Protein AF-A0A965HN82-F1 (afdb_monomer_lite)

Structure (mmCIF, N/CA/C/O backbone):
data_AF-A0A965HN82-F1
#
_entry.id   AF-A0A965HN82-F1
#
loop_
_atom_site.group_PDB
_atom_site.id
_atom_site.type_symbol
_atom_site.label_atom_id
_atom_site.label_alt_id
_atom_site.label_comp_id
_atom_site.label_asym_id
_atom_site.label_entity_id
_atom_site.label_seq_id
_atom_site.pdbx_PDB_ins_code
_atom_site.Cartn_x
_atom_site.Cartn_y
_atom_site.Cartn_z
_atom_site.occupancy
_atom_site.B_iso_or_equiv
_atom_site.auth_seq_id
_atom_site.auth_com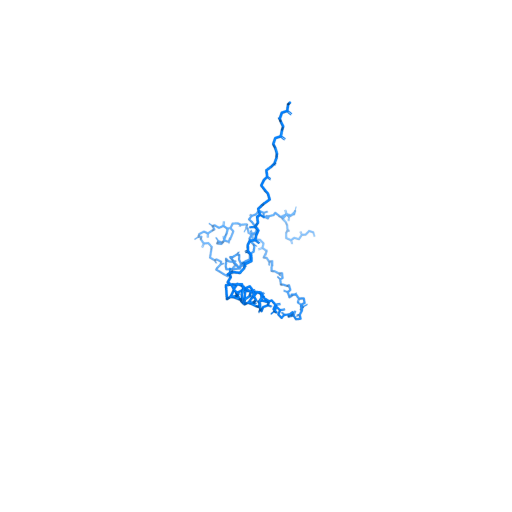p_id
_atom_site.auth_asym_id
_atom_site.auth_atom_id
_atom_site.pdbx_PDB_model_num
ATOM 1 N N . MET A 1 1 ? -85.831 6.373 -7.549 1.00 39.84 1 MET 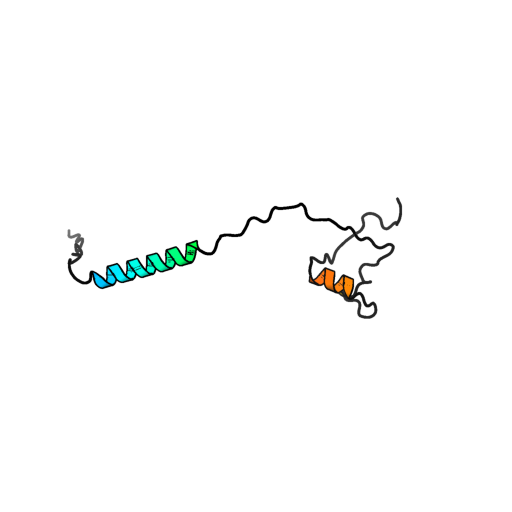A N 1
ATOM 2 C CA . MET A 1 1 ? -84.394 6.182 -7.840 1.00 39.84 1 MET A CA 1
ATOM 3 C C . MET A 1 1 ? -83.738 5.633 -6.589 1.00 39.84 1 MET A C 1
ATOM 5 O O . MET A 1 1 ? -83.849 6.242 -5.536 1.00 39.84 1 MET A O 1
ATOM 9 N N . SER A 1 2 ? -83.193 4.427 -6.704 1.00 45.97 2 SER A N 1
ATOM 10 C CA . SER A 1 2 ? -82.576 3.640 -5.638 1.00 45.97 2 SER A CA 1
ATOM 11 C C . SER A 1 2 ? -81.085 3.949 -5.582 1.00 45.97 2 SER A C 1
ATOM 13 O O . SER A 1 2 ? -80.421 3.815 -6.605 1.00 45.97 2 SER A O 1
ATOM 15 N N . VAL A 1 3 ? -80.552 4.240 -4.397 1.00 51.94 3 VAL A N 1
ATOM 16 C CA . VAL A 1 3 ? -79.140 3.989 -4.090 1.00 51.94 3 VAL A CA 1
ATOM 17 C C . VAL A 1 3 ? -79.094 3.291 -2.732 1.00 51.94 3 VAL A C 1
ATOM 19 O O . VAL A 1 3 ? -79.397 3.879 -1.699 1.00 51.94 3 VAL A O 1
ATOM 22 N N . LYS A 1 4 ? -78.794 1.990 -2.770 1.00 63.06 4 LYS A N 1
ATOM 23 C CA . LYS A 1 4 ? -78.448 1.166 -1.608 1.00 63.06 4 LYS A CA 1
ATOM 24 C C . LYS A 1 4 ? -77.071 1.586 -1.101 1.00 63.06 4 LYS A C 1
ATOM 26 O O . LYS A 1 4 ? -76.162 1.740 -1.912 1.00 63.06 4 LYS A O 1
ATOM 31 N N . GLN A 1 5 ? -76.883 1.603 0.216 1.00 59.22 5 GLN A N 1
ATOM 32 C CA . GLN A 1 5 ? -75.556 1.450 0.809 1.00 59.22 5 GLN A CA 1
ATOM 33 C C . GLN A 1 5 ? -75.629 0.547 2.055 1.00 59.22 5 GLN A C 1
ATOM 35 O O . GLN A 1 5 ? -76.670 0.536 2.716 1.00 59.22 5 GLN A O 1
ATOM 40 N N . PRO A 1 6 ? -74.606 -0.297 2.306 1.00 60.62 6 PRO A N 1
ATOM 41 C CA . PRO A 1 6 ? -74.822 -1.609 2.907 1.00 60.62 6 PRO A CA 1
ATOM 42 C C . PRO A 1 6 ? -74.212 -1.787 4.306 1.00 60.62 6 PRO A C 1
ATOM 44 O O . PRO A 1 6 ? -73.279 -1.097 4.698 1.00 60.62 6 PRO A O 1
ATOM 47 N N . ALA A 1 7 ? -74.737 -2.810 4.985 1.00 53.22 7 ALA A N 1
ATOM 48 C CA . ALA A 1 7 ? -74.062 -3.705 5.926 1.00 53.22 7 ALA A CA 1
ATOM 49 C C . ALA A 1 7 ? -73.169 -3.065 7.007 1.00 53.22 7 ALA A C 1
ATOM 51 O O . ALA A 1 7 ? -71.949 -2.980 6.881 1.00 53.22 7 ALA A O 1
ATOM 52 N N . SER A 1 8 ? -73.784 -2.759 8.150 1.00 47.56 8 SER A N 1
ATOM 53 C CA . SER A 1 8 ? -73.088 -2.667 9.432 1.00 47.56 8 SER A CA 1
ATOM 54 C C . SER A 1 8 ? -72.604 -4.063 9.848 1.00 47.56 8 SER A C 1
ATOM 56 O O . SER A 1 8 ? -73.384 -4.896 10.315 1.00 47.56 8 SER A O 1
ATOM 58 N N . VAL A 1 9 ? -71.315 -4.319 9.635 1.00 53.12 9 VAL A N 1
ATOM 59 C CA . VAL A 1 9 ? -70.590 -5.498 10.120 1.00 53.12 9 VAL A CA 1
ATOM 60 C C . VAL A 1 9 ? -70.636 -5.500 11.647 1.00 53.12 9 VAL A C 1
ATOM 62 O O . VAL A 1 9 ? -70.016 -4.667 12.307 1.00 53.12 9 VAL A O 1
ATOM 65 N N . GLY A 1 10 ? -71.416 -6.424 12.204 1.00 43.62 10 GLY A N 1
ATOM 66 C CA . GLY A 1 10 ? -71.466 -6.682 13.634 1.00 43.62 10 GLY A CA 1
ATOM 67 C C . GLY A 1 10 ? -70.224 -7.452 14.067 1.00 43.62 10 GLY A C 1
ATOM 68 O O . GLY A 1 10 ? -70.084 -8.632 13.753 1.00 43.62 10 GLY A O 1
ATOM 69 N N . TYR A 1 11 ? -69.332 -6.794 14.803 1.00 47.09 11 TYR A N 1
ATOM 70 C CA . TYR A 1 11 ? -68.277 -7.478 15.542 1.00 47.09 11 TYR A CA 1
ATOM 71 C C . TYR A 1 11 ? -68.903 -8.126 16.781 1.00 47.09 11 TYR A C 1
ATOM 73 O O . TYR A 1 11 ? -69.147 -7.479 17.798 1.00 47.09 11 TYR A O 1
ATOM 81 N N . GLY A 1 12 ? -69.228 -9.413 16.643 1.00 43.28 12 GLY A N 1
ATOM 82 C CA . GLY A 1 12 ? -69.687 -10.274 17.722 1.00 43.28 12 GLY A CA 1
ATOM 83 C C . GLY A 1 12 ? -68.598 -10.465 18.772 1.00 43.28 12 GLY A C 1
ATOM 84 O O . GLY A 1 12 ? -67.498 -10.935 18.491 1.00 43.28 12 GLY A O 1
ATOM 85 N N . HIS A 1 13 ? -68.944 -10.076 19.991 1.00 60.66 13 HIS A N 1
ATOM 86 C CA . HIS A 1 13 ? -68.231 -10.343 21.227 1.00 60.66 13 HIS A CA 1
ATOM 87 C C . HIS A 1 13 ? -68.168 -11.866 21.496 1.00 60.66 13 HIS A C 1
ATOM 89 O O . HIS A 1 13 ? -69.144 -12.568 21.244 1.00 60.66 13 HIS A O 1
ATOM 95 N N . ALA A 1 14 ? -67.071 -12.320 22.118 1.00 58.12 14 ALA A N 1
ATOM 96 C CA . ALA A 1 14 ? -66.941 -13.571 22.888 1.00 58.12 14 ALA A CA 1
ATOM 97 C C . ALA A 1 14 ? -66.505 -14.880 22.186 1.00 58.12 14 ALA A C 1
ATOM 99 O O . ALA A 1 14 ? -67.218 -15.869 22.219 1.00 58.12 14 ALA A O 1
ATOM 100 N N . THR A 1 15 ? -65.262 -14.915 21.701 1.00 54.25 15 THR A N 1
ATOM 101 C CA . T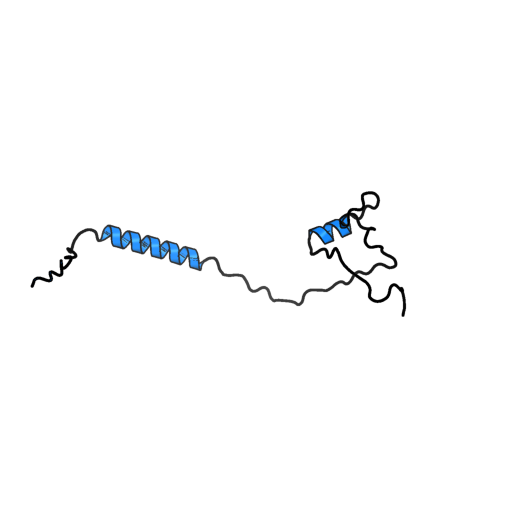HR A 1 15 ? -64.292 -16.043 21.733 1.00 54.25 15 THR A CA 1
ATOM 102 C C . THR A 1 15 ? -62.996 -15.404 21.203 1.00 54.25 15 THR A C 1
ATOM 104 O O . THR A 1 15 ? -63.012 -14.924 20.081 1.00 54.25 15 THR A O 1
ATOM 107 N N . ILE A 1 16 ? -61.848 -15.235 21.869 1.00 59.47 16 ILE A N 1
ATOM 108 C CA . ILE A 1 16 ? -61.028 -16.172 22.638 1.00 59.47 16 ILE A CA 1
ATOM 109 C C . ILE A 1 16 ? -60.039 -15.309 23.479 1.00 59.47 16 ILE A C 1
ATOM 111 O O . ILE A 1 16 ? -59.078 -14.779 22.912 1.00 59.47 16 ILE A O 1
ATOM 115 N N . PRO A 1 17 ? -60.206 -15.129 24.806 1.00 59.03 17 PRO A N 1
ATOM 116 C CA . PRO A 1 17 ? -59.268 -14.319 25.603 1.00 59.03 17 PRO A CA 1
ATOM 117 C C . PRO A 1 17 ? -57.845 -14.908 25.597 1.00 59.03 17 PRO A C 1
ATOM 119 O O . PRO A 1 17 ? -56.862 -14.175 25.660 1.00 59.03 17 PRO A O 1
ATOM 122 N N . PHE A 1 18 ? -57.740 -16.228 25.419 1.00 63.19 18 PHE A N 1
ATOM 123 C CA . PHE A 1 18 ? -56.481 -16.968 25.368 1.00 63.19 18 PHE A CA 1
ATOM 124 C C . PHE A 1 18 ? -55.618 -16.633 24.136 1.00 63.19 18 PHE A C 1
ATOM 126 O O . PHE A 1 18 ? -54.406 -16.494 24.257 1.00 63.19 18 PHE A O 1
ATOM 133 N N . VAL A 1 19 ? -56.222 -16.425 22.957 1.00 69.56 19 VAL A N 1
ATOM 134 C CA . VAL A 1 19 ? -55.480 -16.083 21.726 1.00 69.56 19 VAL A CA 1
ATOM 135 C C . VAL A 1 19 ? -54.995 -14.636 21.776 1.00 69.56 19 VAL A C 1
ATOM 137 O O . VAL A 1 19 ? -53.855 -14.364 21.418 1.00 69.56 19 VAL A O 1
ATOM 140 N N . SER A 1 20 ? -55.812 -13.715 22.301 1.00 67.88 20 SER A N 1
ATOM 141 C CA . SER A 1 20 ? -55.402 -12.318 22.498 1.00 67.88 20 SER A CA 1
ATOM 142 C C . SER A 1 20 ? -54.254 -12.185 23.504 1.00 67.88 20 SER A C 1
ATOM 144 O O . SER A 1 20 ? -53.351 -11.380 23.284 1.00 67.88 20 SER A O 1
ATOM 146 N N . GLN A 1 21 ? -54.267 -12.963 24.591 1.00 77.75 21 GLN A N 1
ATOM 147 C CA . GLN A 1 21 ? -53.179 -12.971 25.574 1.00 77.75 21 GLN A CA 1
ATOM 148 C C . GLN A 1 21 ? -51.895 -13.580 25.005 1.00 77.75 21 GLN A C 1
ATOM 150 O O . GLN A 1 21 ? -50.819 -13.045 25.247 1.00 77.75 21 GLN A O 1
ATOM 155 N N . LEU A 1 22 ? -52.000 -14.644 24.205 1.00 80.25 22 LEU A N 1
ATOM 156 C CA . LEU A 1 22 ? -50.851 -15.303 23.581 1.00 80.25 22 LEU A CA 1
ATOM 157 C C . LEU A 1 22 ? -50.197 -14.422 22.505 1.00 80.25 22 LEU A C 1
ATOM 159 O O . LEU A 1 22 ? -48.974 -14.326 22.452 1.00 80.25 22 LEU A O 1
ATOM 163 N N . VAL A 1 23 ? -50.996 -13.702 21.710 1.00 83.12 23 VAL A N 1
ATOM 164 C CA . VAL A 1 23 ? -50.489 -12.697 20.760 1.00 83.12 23 VAL A CA 1
ATOM 165 C C . VAL A 1 23 ? -49.798 -11.549 21.497 1.00 83.12 23 VAL A C 1
ATOM 167 O O . VAL A 1 23 ? -48.693 -11.169 21.118 1.00 83.12 23 VAL A O 1
ATOM 170 N N . ALA A 1 24 ? -50.386 -11.038 22.584 1.00 81.19 24 ALA A N 1
ATOM 171 C CA . ALA A 1 24 ? -49.754 -9.999 23.398 1.00 81.19 24 ALA A CA 1
ATOM 172 C C . ALA A 1 24 ? -48.426 -10.473 24.018 1.00 81.19 24 ALA A C 1
ATOM 174 O O . ALA A 1 24 ? -47.454 -9.723 24.021 1.00 81.19 24 ALA A O 1
ATOM 175 N N . PHE A 1 25 ? -48.354 -11.728 24.473 1.00 84.12 25 PHE A N 1
ATOM 176 C CA . PHE A 1 25 ? -47.133 -12.318 25.030 1.00 84.12 25 PHE A CA 1
ATOM 177 C C . PHE A 1 25 ? -46.030 -12.484 23.978 1.00 84.12 25 PHE A C 1
ATOM 179 O O . PHE A 1 25 ? -44.870 -12.194 24.254 1.00 84.12 25 PHE A O 1
ATOM 186 N N . ILE A 1 26 ? -46.381 -12.899 22.756 1.00 85.44 26 ILE A N 1
ATOM 187 C CA . ILE A 1 26 ? -45.430 -13.016 21.639 1.00 85.44 26 ILE A CA 1
ATOM 188 C C . ILE A 1 26 ? -44.915 -11.638 21.214 1.00 85.44 26 ILE A C 1
ATOM 190 O O . ILE A 1 26 ? -43.715 -11.479 21.008 1.00 85.44 26 ILE A O 1
ATOM 194 N N . VAL A 1 27 ? -45.787 -10.630 21.126 1.00 84.38 27 VAL A N 1
ATOM 195 C CA . VAL A 1 27 ? -45.382 -9.247 20.813 1.00 84.38 27 VAL A CA 1
ATOM 196 C C . VAL A 1 27 ? -44.472 -8.688 21.906 1.00 84.38 27 VAL A C 1
ATOM 198 O O . VAL A 1 27 ? -43.471 -8.045 21.601 1.00 84.38 27 VAL A O 1
ATOM 201 N N . PHE A 1 28 ? -44.767 -8.982 23.171 1.00 81.31 28 PHE A N 1
ATOM 202 C CA . PHE A 1 28 ? -43.937 -8.575 24.299 1.00 81.31 28 PHE A CA 1
ATOM 203 C C . PHE A 1 28 ? -42.557 -9.252 24.281 1.00 81.31 28 PHE A C 1
ATOM 205 O O . PHE A 1 28 ? -41.547 -8.575 24.450 1.00 81.31 28 PHE A O 1
ATOM 212 N N . LEU A 1 29 ? -42.490 -10.554 23.980 1.00 80.75 29 LEU A N 1
ATOM 213 C CA . LEU A 1 29 ? -41.230 -11.292 23.826 1.00 80.75 29 LEU A CA 1
ATOM 214 C C . LEU A 1 29 ? -40.408 -10.816 22.620 1.00 80.75 29 LEU A C 1
ATOM 216 O O . LEU A 1 29 ? -39.191 -10.680 22.730 1.00 80.75 29 LEU A O 1
ATOM 220 N N . LEU A 1 30 ? -41.056 -10.516 21.492 1.00 78.81 30 LEU A N 1
ATOM 221 C CA . LEU A 1 30 ? -40.396 -9.949 20.311 1.00 78.81 30 LEU A CA 1
ATOM 222 C C . LEU A 1 30 ? -39.865 -8.538 20.584 1.00 78.81 30 LEU A C 1
ATOM 224 O O . LEU A 1 30 ? -38.750 -8.222 20.183 1.00 78.81 30 LEU A O 1
ATOM 228 N N . SER A 1 31 ? -40.623 -7.707 21.303 1.00 73.31 31 SER A N 1
ATOM 229 C CA . SER A 1 31 ? -40.203 -6.348 21.659 1.00 73.31 31 SER A CA 1
ATOM 230 C C . SER A 1 31 ? -39.067 -6.341 22.684 1.00 73.31 31 SER A C 1
ATOM 232 O O . SER A 1 31 ? -38.169 -5.510 22.584 1.00 73.31 31 SER A O 1
ATOM 234 N N . TRP A 1 32 ? -39.064 -7.275 23.642 1.00 74.19 32 TRP A N 1
ATOM 235 C CA . TRP A 1 32 ? -37.973 -7.418 24.612 1.00 74.19 32 TRP A CA 1
ATOM 236 C C . TRP A 1 32 ? -36.707 -7.969 23.945 1.00 74.19 32 TRP A C 1
ATOM 238 O O . TRP A 1 32 ? -35.614 -7.449 24.163 1.00 74.19 32 TRP A O 1
ATOM 248 N N . GLY A 1 33 ? -36.854 -8.967 23.068 1.00 71.19 33 GLY A N 1
ATOM 249 C CA . GLY A 1 33 ? -35.746 -9.524 22.289 1.00 71.19 33 GLY A CA 1
ATOM 250 C C . GLY A 1 33 ? -35.078 -8.502 21.365 1.00 71.19 33 GLY A C 1
ATOM 251 O O . GLY A 1 33 ? -33.877 -8.595 21.129 1.00 71.19 33 GLY A O 1
ATOM 252 N N . LEU A 1 34 ? -35.823 -7.496 20.892 1.00 62.25 34 LEU A N 1
ATOM 253 C CA . LEU A 1 34 ? -35.288 -6.433 20.036 1.00 62.25 34 LEU A CA 1
ATOM 254 C C . LEU A 1 34 ? -34.559 -5.325 20.818 1.00 62.25 34 LEU A C 1
ATOM 256 O O . LEU A 1 34 ? -33.661 -4.690 20.273 1.00 62.25 34 LEU A O 1
ATOM 260 N N . SER A 1 35 ? -34.896 -5.113 22.095 1.00 62.41 35 SER A N 1
ATOM 261 C CA . SER A 1 35 ? -34.260 -4.089 22.939 1.00 62.41 35 SER A CA 1
ATOM 262 C C . SER A 1 35 ? -32.906 -4.503 23.528 1.00 62.41 35 SER A C 1
ATOM 264 O O . SER A 1 35 ? -32.142 -3.627 23.913 1.00 62.41 35 SER A O 1
ATOM 266 N N . GLY A 1 36 ? -32.578 -5.800 23.585 1.00 58.47 36 GLY A N 1
ATOM 267 C CA . GLY A 1 36 ? -31.323 -6.291 24.180 1.00 58.47 36 GLY A CA 1
ATOM 268 C C . GLY A 1 36 ? -30.101 -6.305 23.251 1.00 58.47 36 GLY A C 1
ATOM 269 O O . GLY A 1 36 ? -29.025 -6.712 23.675 1.00 58.47 36 GLY A O 1
ATOM 270 N N . ALA A 1 37 ? -30.245 -5.911 21.982 1.00 54.88 37 ALA A N 1
ATOM 271 C CA . ALA A 1 37 ? -29.182 -6.047 20.981 1.00 54.88 37 ALA A CA 1
ATOM 272 C C . ALA A 1 37 ? -28.297 -4.797 20.806 1.00 54.88 37 ALA A C 1
ATOM 274 O O . ALA A 1 37 ? -27.415 -4.806 19.950 1.00 54.88 37 ALA A O 1
ATOM 275 N N . CYS A 1 38 ? -28.524 -3.716 21.563 1.00 48.97 38 CYS A N 1
ATOM 276 C CA . CYS A 1 38 ? -27.886 -2.427 21.283 1.00 48.97 38 CYS A CA 1
ATOM 277 C C . CYS A 1 38 ? -27.308 -1.730 22.523 1.00 48.97 38 CYS A C 1
ATOM 279 O O . CYS A 1 38 ? -27.481 -0.528 22.697 1.00 48.97 38 CYS A O 1
ATOM 281 N N . GLU A 1 39 ? -26.552 -2.451 23.347 1.00 59.12 39 GLU A N 1
ATOM 282 C CA . GLU A 1 39 ? -25.466 -1.823 24.104 1.00 59.12 39 GLU A CA 1
ATOM 283 C C . GLU A 1 39 ? -24.159 -2.043 23.339 1.00 59.12 39 GLU A C 1
ATOM 285 O O . GLU A 1 39 ? -23.388 -2.967 23.592 1.00 59.12 39 GLU A O 1
ATOM 290 N N . ALA A 1 40 ? -23.925 -1.184 22.345 1.00 63.69 40 ALA A N 1
ATOM 291 C CA . ALA A 1 40 ? -22.579 -0.967 21.847 1.00 63.69 40 ALA A CA 1
ATOM 292 C C . ALA A 1 40 ? -21.849 -0.145 22.913 1.00 63.69 40 ALA A C 1
ATOM 294 O O . ALA A 1 40 ? -22.120 1.045 23.083 1.00 63.69 40 ALA A O 1
ATOM 295 N N . GLU A 1 41 ? -20.967 -0.799 23.665 1.00 60.41 41 GLU A N 1
ATOM 296 C CA . GLU A 1 41 ? -20.052 -0.136 24.584 1.00 60.41 41 GLU A CA 1
ATOM 297 C C . GLU A 1 41 ? -19.302 0.951 23.806 1.00 60.41 41 GLU A C 1
ATOM 299 O O . GLU A 1 41 ? -18.568 0.671 22.853 1.00 60.41 41 GLU A O 1
ATOM 304 N N . ALA A 1 42 ? -19.554 2.211 24.160 1.00 63.62 42 ALA A N 1
ATOM 305 C CA . ALA A 1 42 ? -18.868 3.348 23.578 1.00 63.62 42 ALA A CA 1
ATOM 306 C C . ALA A 1 42 ? -17.417 3.316 24.067 1.00 63.62 42 ALA A C 1
ATOM 308 O O . ALA A 1 42 ? -17.075 3.918 25.084 1.00 63.62 42 ALA A O 1
ATOM 309 N N . ALA A 1 43 ? -16.574 2.565 23.358 1.00 68.94 43 ALA A N 1
ATOM 310 C CA . ALA A 1 43 ? -15.140 2.581 23.568 1.00 68.94 43 ALA A CA 1
ATOM 311 C C . ALA A 1 43 ? -14.664 4.037 23.499 1.00 68.94 43 ALA A C 1
ATOM 313 O O . ALA A 1 43 ? -14.983 4.756 22.549 1.00 68.94 43 ALA A O 1
ATOM 314 N N . GLU A 1 44 ? -13.930 4.473 24.524 1.00 70.94 44 GLU A N 1
ATOM 315 C CA . GLU A 1 44 ? -13.307 5.792 24.583 1.00 70.94 44 GLU A CA 1
ATOM 316 C C . GLU A 1 44 ? -12.529 6.022 23.276 1.00 70.94 44 GLU A C 1
ATOM 318 O O . GLU A 1 44 ? -11.505 5.380 23.025 1.00 70.94 44 GLU A O 1
ATOM 323 N N . SER A 1 45 ? -13.071 6.876 22.401 1.00 78.31 45 SER A N 1
ATOM 324 C CA . SER A 1 45 ? -12.587 7.074 21.032 1.00 78.31 45 SER A CA 1
ATOM 325 C C . SER A 1 45 ? -11.273 7.847 21.049 1.00 78.3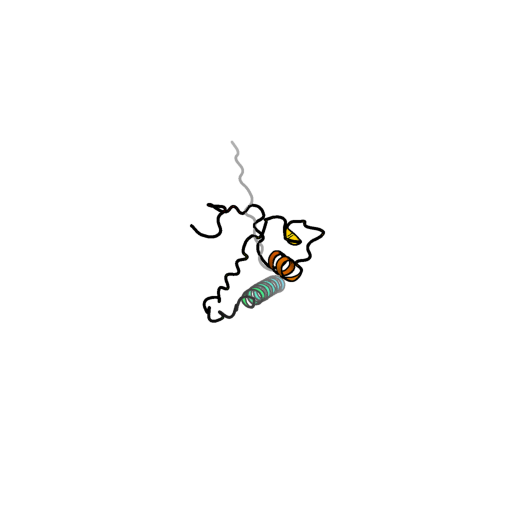1 45 SER A C 1
ATOM 327 O O . SER A 1 45 ? -11.224 9.045 20.759 1.00 78.31 45 SER A O 1
ATOM 329 N N . LYS A 1 46 ? -10.184 7.161 21.395 1.00 88.56 46 LYS A N 1
ATOM 330 C CA . LYS A 1 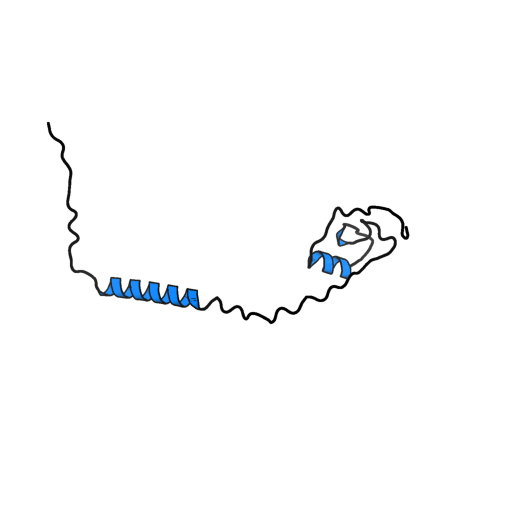46 ? -8.834 7.687 21.220 1.00 88.56 46 LYS A CA 1
ATOM 331 C C . LYS A 1 46 ? -8.606 7.935 19.728 1.00 88.56 46 LYS A C 1
ATOM 333 O O . LYS A 1 46 ? -8.994 7.095 18.912 1.00 88.56 46 LYS A O 1
ATOM 338 N N . PRO A 1 47 ? -7.995 9.070 19.354 1.00 92.25 47 PRO A N 1
ATOM 339 C CA . PRO A 1 47 ? -7.666 9.315 17.960 1.00 92.25 47 PRO A CA 1
ATOM 340 C C . PRO A 1 47 ? -6.783 8.170 17.436 1.00 92.25 47 PRO A C 1
ATOM 342 O O . PRO A 1 47 ? -5.918 7.681 18.171 1.00 92.25 47 PRO A O 1
ATOM 345 N N . PRO A 1 48 ? -6.993 7.715 16.190 1.00 93.62 48 PRO A N 1
ATOM 346 C CA . PRO A 1 48 ? -6.168 6.665 15.618 1.00 93.62 48 PRO A CA 1
ATOM 347 C C . PRO A 1 48 ? -4.729 7.159 15.449 1.00 93.62 48 PRO A C 1
ATOM 349 O O . PRO A 1 48 ? -4.483 8.327 15.144 1.00 93.62 48 PRO A O 1
ATOM 352 N N . ASN A 1 49 ? -3.770 6.249 15.594 1.00 95.81 49 ASN A N 1
ATOM 353 C CA . ASN A 1 49 ? -2.391 6.527 15.210 1.00 95.81 49 ASN A CA 1
ATOM 354 C C . ASN A 1 49 ? -2.279 6.462 13.683 1.00 95.81 49 ASN A C 1
ATOM 356 O O . ASN A 1 49 ? -2.728 5.492 13.072 1.00 95.81 49 ASN A O 1
ATOM 360 N N . ILE A 1 50 ? -1.660 7.473 13.074 1.00 95.81 50 ILE A N 1
ATOM 361 C CA . ILE A 1 50 ? -1.459 7.542 11.624 1.00 95.81 50 ILE A CA 1
ATOM 362 C C . ILE A 1 50 ? 0.015 7.268 11.329 1.00 95.81 50 ILE A C 1
ATOM 364 O O . ILE A 1 50 ? 0.889 7.976 11.825 1.00 95.81 50 ILE A O 1
ATOM 368 N N . VAL A 1 51 ? 0.288 6.255 10.506 1.00 96.38 51 VAL A N 1
ATOM 369 C CA . VAL A 1 51 ? 1.634 5.949 10.006 1.00 96.38 51 VAL A CA 1
ATOM 370 C C . VAL A 1 51 ? 1.645 6.188 8.503 1.00 96.38 51 VAL A C 1
ATOM 372 O O . VAL A 1 51 ? 0.879 5.562 7.772 1.00 96.38 51 VAL A O 1
ATOM 375 N N . PHE A 1 52 ? 2.506 7.096 8.047 1.00 96.69 52 PHE A N 1
ATOM 376 C CA . PHE A 1 52 ? 2.680 7.394 6.630 1.00 96.69 52 PHE A CA 1
ATOM 377 C C . PHE A 1 52 ? 3.954 6.724 6.114 1.00 96.69 52 PHE A C 1
ATOM 379 O O . PHE A 1 52 ? 5.054 7.055 6.553 1.00 96.69 52 PHE A O 1
ATOM 386 N N . LEU A 1 53 ? 3.791 5.752 5.215 1.00 95.44 53 LEU A N 1
ATOM 387 C CA . LEU A 1 53 ? 4.887 5.044 4.561 1.00 95.44 53 LEU A CA 1
ATOM 388 C C . LEU A 1 53 ? 4.993 5.546 3.123 1.00 95.44 53 LEU A C 1
ATOM 390 O O . LEU A 1 53 ? 4.005 5.530 2.393 1.00 95.44 53 LEU A O 1
ATOM 394 N N . ILE A 1 54 ? 6.195 5.955 2.728 1.00 94.56 54 ILE A N 1
ATOM 395 C CA . ILE A 1 54 ? 6.514 6.394 1.373 1.00 94.56 54 ILE A CA 1
ATOM 396 C C . ILE A 1 54 ? 7.788 5.695 0.905 1.00 94.56 54 ILE A C 1
ATOM 398 O O . ILE A 1 54 ? 8.716 5.477 1.684 1.00 94.56 54 ILE A O 1
ATOM 402 N N . THR A 1 55 ? 7.808 5.329 -0.366 1.00 93.75 55 THR A N 1
ATOM 403 C CA . THR A 1 55 ? 8.938 4.703 -1.053 1.00 93.75 55 THR A CA 1
ATOM 404 C C . THR A 1 55 ? 9.434 5.639 -2.142 1.00 93.75 55 THR A C 1
ATOM 406 O O . THR A 1 55 ? 8.621 6.212 -2.869 1.00 93.75 55 THR A O 1
ATOM 409 N N . ASP A 1 56 ? 10.748 5.754 -2.279 1.00 93.94 56 ASP A N 1
ATOM 410 C CA . ASP A 1 56 ? 11.369 6.481 -3.383 1.00 93.94 56 ASP A CA 1
ATOM 411 C C . ASP A 1 56 ? 11.379 5.619 -4.655 1.00 93.94 56 ASP A C 1
ATOM 413 O O . ASP A 1 56 ? 11.517 4.396 -4.567 1.00 93.94 56 ASP A O 1
ATOM 417 N N . ASP A 1 57 ? 11.188 6.247 -5.815 1.00 92.12 57 ASP A N 1
ATOM 418 C CA . ASP A 1 57 ? 11.229 5.616 -7.146 1.00 92.12 57 ASP A CA 1
ATOM 419 C C . ASP A 1 57 ? 10.345 4.363 -7.353 1.00 92.12 57 ASP A C 1
ATOM 421 O O . ASP A 1 57 ? 10.588 3.541 -8.241 1.00 92.12 57 ASP A O 1
ATOM 425 N N . GLN A 1 58 ? 9.266 4.202 -6.581 1.00 94.12 58 GLN A N 1
ATOM 426 C CA . GLN A 1 58 ? 8.348 3.079 -6.777 1.00 94.12 58 GLN A CA 1
ATOM 427 C C . GLN A 1 58 ? 7.430 3.306 -7.986 1.00 94.12 58 GLN A C 1
ATOM 429 O O . GLN A 1 58 ? 6.582 4.201 -7.986 1.00 94.12 58 GLN A O 1
ATOM 434 N N . HIS A 1 59 ? 7.547 2.444 -9.000 1.00 93.75 59 HIS A N 1
ATOM 435 C CA . HIS A 1 59 ? 6.628 2.458 -10.135 1.00 93.75 59 HIS A CA 1
ATOM 436 C C . HIS A 1 59 ? 5.274 1.833 -9.768 1.00 93.75 59 HIS A C 1
ATOM 438 O O . HIS A 1 59 ? 5.170 0.969 -8.894 1.00 93.75 59 HIS A O 1
ATOM 444 N N . TRP A 1 60 ? 4.216 2.248 -10.468 1.00 94.19 60 TRP A N 1
ATOM 445 C CA . TRP A 1 60 ? 2.843 1.817 -10.177 1.00 94.19 60 TRP A CA 1
ATOM 446 C C . TRP A 1 60 ? 2.619 0.308 -10.380 1.00 94.19 60 TRP A C 1
ATOM 448 O O . TRP A 1 60 ? 1.762 -0.278 -9.724 1.00 94.19 60 TRP A O 1
ATOM 458 N N . ASP A 1 61 ? 3.388 -0.332 -11.264 1.00 94.44 61 ASP A N 1
ATOM 459 C CA . ASP A 1 61 ? 3.305 -1.763 -11.575 1.00 94.44 61 ASP A CA 1
ATOM 460 C C . ASP A 1 61 ? 4.288 -2.612 -10.755 1.00 94.44 61 ASP A C 1
ATOM 462 O O . ASP A 1 61 ? 4.401 -3.816 -10.967 1.00 94.44 61 ASP A O 1
ATOM 466 N N . SER A 1 62 ? 5.010 -2.015 -9.803 1.00 95.69 62 SER A N 1
ATOM 467 C CA . SER A 1 62 ? 6.050 -2.703 -9.028 1.00 95.69 62 SER A CA 1
ATOM 468 C C . SER A 1 62 ? 5.505 -3.550 -7.869 1.00 95.69 62 SER A C 1
ATOM 470 O O . SER A 1 62 ? 6.276 -4.063 -7.063 1.00 95.69 62 SER A O 1
ATOM 472 N N . LEU A 1 63 ? 4.181 -3.677 -7.750 1.00 96.31 63 LEU A N 1
ATOM 473 C CA . LEU A 1 63 ? 3.496 -4.370 -6.658 1.00 96.31 63 LEU A CA 1
ATOM 474 C C . LEU A 1 63 ? 2.740 -5.601 -7.158 1.00 96.31 63 LEU A C 1
ATOM 476 O O . LEU A 1 63 ? 2.065 -5.550 -8.191 1.00 96.31 63 LEU A O 1
ATOM 480 N N . GLY A 1 64 ? 2.756 -6.674 -6.366 1.00 96.38 64 GLY A N 1
ATOM 481 C CA . GLY A 1 64 ? 1.958 -7.876 -6.619 1.00 96.38 64 GLY A CA 1
ATOM 482 C C . GLY A 1 64 ? 0.461 -7.564 -6.711 1.00 96.38 64 GLY A C 1
ATOM 483 O O . GLY A 1 64 ? -0.211 -7.969 -7.659 1.00 96.38 64 GLY A O 1
ATOM 484 N N . CYS A 1 65 ? -0.064 -6.730 -5.807 1.00 95.31 65 CYS A N 1
ATOM 485 C CA . CYS A 1 65 ? -1.465 -6.283 -5.818 1.00 95.31 65 CYS A CA 1
ATOM 486 C C . CYS A 1 65 ? -1.860 -5.430 -7.045 1.00 95.31 65 CYS A C 1
ATOM 488 O O . CYS A 1 65 ? -3.052 -5.293 -7.356 1.00 95.31 65 CYS A O 1
ATOM 490 N N . MET A 1 66 ? -0.872 -4.907 -7.778 1.00 96.31 66 MET A N 1
ATOM 491 C CA . MET A 1 66 ? -1.050 -4.182 -9.041 1.00 96.31 66 MET A CA 1
ATOM 492 C C . MET A 1 66 ? -0.935 -5.090 -10.276 1.00 96.31 66 MET A C 1
ATOM 494 O O . MET A 1 66 ? -1.096 -4.611 -11.395 1.00 96.31 66 MET A O 1
ATOM 498 N N . GLY A 1 67 ? -0.762 -6.404 -10.085 1.00 94.38 67 GLY A N 1
ATOM 499 C CA . GLY A 1 67 ? -0.733 -7.409 -11.153 1.00 94.38 67 GLY A CA 1
ATOM 500 C C . GLY A 1 67 ? 0.669 -7.869 -11.554 1.00 94.38 67 GLY A C 1
ATOM 501 O O . GLY A 1 67 ? 0.814 -8.552 -12.569 1.00 94.38 67 GLY A O 1
ATOM 502 N N . ASN A 1 68 ? 1.703 -7.514 -10.786 1.00 96.44 68 ASN A N 1
ATOM 503 C CA . ASN A 1 68 ? 3.062 -7.974 -11.047 1.00 96.44 68 ASN A CA 1
ATOM 504 C C . ASN A 1 68 ? 3.246 -9.436 -10.614 1.00 96.44 68 ASN A C 1
ATOM 506 O O . ASN A 1 68 ? 3.103 -9.763 -9.440 1.00 96.44 68 ASN A O 1
ATOM 510 N N . ASN A 1 69 ? 3.603 -10.313 -11.555 1.00 94.56 69 ASN A N 1
ATOM 511 C CA . ASN A 1 69 ? 3.818 -11.742 -11.283 1.00 94.56 69 ASN A CA 1
ATOM 512 C C . ASN A 1 69 ? 5.282 -12.100 -10.960 1.00 94.56 69 ASN A C 1
ATOM 514 O O . ASN A 1 69 ? 5.576 -13.255 -10.662 1.00 94.56 69 ASN A O 1
ATOM 518 N N . ILE A 1 70 ? 6.207 -11.142 -11.070 1.00 96.81 70 ILE A N 1
ATOM 519 C CA . ILE A 1 70 ? 7.650 -11.350 -10.869 1.00 96.81 70 ILE A CA 1
ATOM 520 C C . ILE A 1 70 ? 8.069 -10.818 -9.495 1.00 96.81 70 ILE A C 1
ATOM 522 O O . ILE A 1 70 ? 8.778 -11.498 -8.752 1.00 96.81 70 ILE A O 1
ATOM 526 N N . ILE A 1 71 ? 7.630 -9.607 -9.153 1.00 96.12 71 ILE A N 1
ATOM 527 C CA . ILE A 1 71 ? 7.972 -8.935 -7.899 1.00 96.12 71 ILE A CA 1
ATOM 528 C C . ILE A 1 71 ? 7.025 -9.415 -6.797 1.00 96.12 71 ILE A C 1
ATOM 530 O O . ILE A 1 71 ? 5.808 -9.318 -6.920 1.00 96.12 71 ILE A O 1
ATOM 534 N N . GLN A 1 72 ? 7.594 -9.920 -5.702 1.00 96.06 72 GLN A N 1
ATOM 535 C CA . GLN A 1 72 ? 6.829 -10.438 -4.569 1.00 96.06 72 GLN A CA 1
ATOM 536 C C . GLN A 1 72 ? 6.762 -9.404 -3.444 1.00 96.06 72 GLN A C 1
ATOM 538 O O . GLN A 1 72 ? 7.776 -9.090 -2.820 1.00 96.06 72 GLN A O 1
ATOM 543 N N . THR A 1 73 ? 5.558 -8.914 -3.141 1.00 97.25 73 THR A N 1
ATOM 544 C CA . THR A 1 73 ? 5.320 -7.906 -2.095 1.00 97.25 73 THR A CA 1
ATOM 545 C C . THR A 1 73 ? 4.282 -8.358 -1.066 1.00 97.25 73 THR A C 1
ATOM 547 O O . THR A 1 73 ? 3.352 -7.611 -0.769 1.00 97.25 73 THR A O 1
ATOM 550 N N . PRO A 1 74 ? 4.444 -9.536 -0.426 1.00 97.19 74 PRO A N 1
ATOM 551 C CA . PRO A 1 74 ? 3.378 -10.174 0.356 1.00 97.19 74 PRO A CA 1
ATOM 552 C C . PRO A 1 74 ? 2.840 -9.308 1.505 1.00 97.19 74 PRO A C 1
ATOM 554 O O . PRO A 1 74 ? 1.655 -9.359 1.827 1.00 97.19 74 PRO A O 1
ATOM 557 N N . ASN A 1 75 ? 3.690 -8.477 2.118 1.00 97.75 75 ASN A N 1
ATOM 558 C CA . ASN A 1 75 ? 3.270 -7.566 3.184 1.00 97.75 75 ASN A CA 1
ATOM 559 C C . ASN A 1 75 ? 2.433 -6.392 2.660 1.00 97.75 75 ASN A C 1
ATOM 561 O O . ASN A 1 75 ? 1.424 -6.055 3.275 1.00 97.75 75 ASN A O 1
ATOM 565 N N . LEU A 1 76 ? 2.826 -5.792 1.532 1.00 96.81 76 LEU A N 1
ATOM 566 C CA . LEU A 1 76 ? 2.075 -4.697 0.910 1.00 96.81 76 LEU A CA 1
ATOM 567 C C . LEU A 1 76 ? 0.786 -5.215 0.268 1.00 96.81 76 LEU A C 1
ATOM 569 O O . LEU A 1 76 ? -0.252 -4.572 0.383 1.00 96.81 76 LEU A O 1
ATOM 573 N N . ASP A 1 77 ? 0.820 -6.412 -0.314 1.00 96.94 77 ASP A N 1
ATOM 574 C CA . ASP A 1 77 ? -0.354 -7.065 -0.891 1.00 96.94 77 ASP A CA 1
ATOM 575 C C . ASP A 1 77 ? -1.392 -7.375 0.194 1.00 96.94 77 ASP A C 1
ATOM 577 O O . ASP A 1 77 ? -2.584 -7.124 0.013 1.00 96.94 77 ASP A O 1
ATOM 581 N N . ARG A 1 78 ? -0.940 -7.834 1.369 1.00 98.06 78 ARG A N 1
ATOM 582 C CA . ARG A 1 78 ? -1.805 -8.017 2.540 1.00 98.06 78 ARG A CA 1
ATOM 583 C C . ARG A 1 78 ? -2.403 -6.696 3.021 1.00 98.06 78 ARG A C 1
ATOM 585 O O . ARG A 1 78 ? -3.587 -6.668 3.345 1.00 98.06 78 ARG A O 1
ATOM 592 N N . LEU A 1 79 ? -1.619 -5.616 3.066 1.00 97.19 79 LEU A N 1
ATOM 593 C CA . LEU A 1 79 ? -2.129 -4.287 3.429 1.00 97.19 79 LEU A CA 1
ATOM 594 C C . LEU A 1 79 ? -3.177 -3.795 2.423 1.00 97.19 79 LEU A C 1
ATOM 596 O O . LEU A 1 79 ? -4.229 -3.313 2.831 1.00 97.19 79 LEU A O 1
ATOM 600 N N . ALA A 1 80 ? -2.933 -3.981 1.125 1.00 96.44 80 ALA A N 1
ATOM 601 C CA . ALA A 1 80 ? -3.879 -3.631 0.070 1.00 96.44 80 ALA A CA 1
ATOM 602 C C . ALA A 1 80 ? -5.183 -4.442 0.163 1.00 96.44 80 ALA A C 1
ATOM 604 O O . ALA A 1 80 ? -6.254 -3.889 -0.064 1.00 96.44 80 ALA A O 1
ATOM 605 N N . ALA A 1 81 ? -5.110 -5.725 0.535 1.00 97.44 81 ALA A N 1
ATOM 606 C CA . ALA A 1 81 ? -6.281 -6.586 0.722 1.00 97.44 81 ALA A CA 1
ATOM 607 C C . ALA A 1 81 ? -7.088 -6.266 1.996 1.00 97.44 81 ALA A C 1
ATOM 609 O O . ALA A 1 81 ? -8.288 -6.524 2.042 1.00 97.44 81 ALA A O 1
ATOM 610 N N . GLN A 1 82 ? -6.438 -5.733 3.034 1.00 98.31 82 GLN A N 1
ATOM 611 C CA . GLN A 1 82 ? -7.074 -5.345 4.302 1.00 98.31 82 GLN A CA 1
ATOM 612 C C . GLN A 1 82 ? -7.588 -3.897 4.304 1.00 98.31 82 GLN A C 1
ATOM 614 O O . GLN A 1 82 ? -8.303 -3.508 5.225 1.00 98.31 82 GLN A O 1
ATOM 619 N N . GLY A 1 83 ? -7.209 -3.103 3.303 1.00 96.38 83 GLY A N 1
ATOM 620 C CA . GLY A 1 83 ? -7.549 -1.690 3.191 1.00 96.38 83 GLY A CA 1
ATOM 621 C C . GLY A 1 83 ? -8.141 -1.331 1.833 1.00 96.38 83 GLY A C 1
ATOM 622 O O . GLY A 1 83 ? -8.787 -2.140 1.170 1.00 96.38 83 GLY A O 1
ATOM 623 N N . THR A 1 84 ? -7.910 -0.086 1.423 1.00 96.81 84 THR A N 1
ATOM 624 C CA . THR A 1 84 ? -8.364 0.440 0.134 1.00 96.81 84 THR A CA 1
ATOM 625 C C . THR A 1 84 ? -7.171 0.618 -0.796 1.00 96.81 84 THR A C 1
ATOM 627 O O . THR A 1 84 ? -6.245 1.364 -0.481 1.00 96.81 84 THR A O 1
ATOM 630 N N . LEU A 1 85 ? -7.212 -0.031 -1.962 1.00 96.25 85 LEU A N 1
ATOM 631 C CA . LEU A 1 85 ? -6.212 0.121 -3.018 1.00 96.25 85 LEU A CA 1
ATOM 632 C C . LEU A 1 85 ? -6.683 1.135 -4.067 1.00 96.25 85 LEU A C 1
ATOM 634 O O . LEU A 1 85 ? -7.681 0.917 -4.755 1.00 96.25 85 LEU A O 1
ATOM 638 N N . PHE A 1 86 ? -5.918 2.207 -4.249 1.00 96.44 86 PHE A N 1
ATOM 639 C CA . PHE A 1 86 ? -6.133 3.165 -5.329 1.00 96.44 86 PHE A CA 1
ATOM 640 C C . PHE A 1 86 ? -5.323 2.744 -6.556 1.00 96.44 86 PHE A C 1
ATOM 642 O O . PHE A 1 86 ? -4.105 2.864 -6.571 1.00 96.44 86 PHE A O 1
ATOM 649 N N . ARG A 1 87 ? -5.998 2.247 -7.599 1.00 95.25 87 ARG A N 1
ATOM 650 C CA . ARG A 1 87 ? -5.322 1.768 -8.820 1.00 95.25 87 ARG A CA 1
ATOM 651 C C . ARG A 1 87 ? -4.826 2.892 -9.733 1.00 95.25 87 ARG A C 1
ATOM 653 O O . ARG A 1 87 ? -3.888 2.688 -10.493 1.00 95.25 87 ARG A O 1
ATOM 660 N N . ASN A 1 88 ? -5.454 4.064 -9.649 1.00 96.06 88 ASN A N 1
ATOM 661 C CA . ASN A 1 88 ? -5.212 5.192 -10.546 1.00 96.06 88 ASN A CA 1
ATOM 662 C C . ASN A 1 88 ? -4.706 6.401 -9.743 1.00 96.06 88 ASN A C 1
ATOM 664 O O . ASN A 1 88 ? -5.413 7.398 -9.596 1.00 96.06 88 ASN A O 1
ATOM 668 N N . THR A 1 89 ? -3.505 6.287 -9.174 1.00 94.56 89 THR A N 1
ATOM 669 C CA . THR A 1 89 ? -2.830 7.363 -8.431 1.00 94.56 89 THR A CA 1
ATOM 670 C C . THR A 1 89 ? -1.804 8.068 -9.308 1.00 94.56 89 THR A C 1
ATOM 672 O O . THR A 1 89 ? -0.994 7.409 -9.955 1.00 94.56 89 THR A O 1
ATOM 675 N N . PHE A 1 90 ? -1.799 9.401 -9.290 1.00 94.75 90 PHE A N 1
ATOM 676 C CA . PHE A 1 90 ? -0.876 10.222 -10.075 1.00 94.75 90 PHE A CA 1
ATOM 677 C C . PHE A 1 90 ? -0.090 11.164 -9.163 1.00 94.75 90 PHE A C 1
ATOM 679 O O . PHE A 1 90 ? -0.645 11.711 -8.209 1.00 94.75 90 PHE A O 1
ATOM 686 N N . VAL A 1 91 ? 1.186 11.373 -9.481 1.00 92.81 91 VAL A N 1
ATOM 687 C CA . VAL A 1 91 ? 2.015 12.419 -8.870 1.00 92.81 91 VAL A CA 1
ATOM 688 C C . VAL A 1 91 ? 1.891 13.707 -9.680 1.00 92.81 91 VAL A C 1
ATOM 690 O O . VAL A 1 91 ? 1.786 13.669 -10.904 1.00 92.81 91 VAL A O 1
ATOM 693 N N . THR A 1 92 ? 1.890 14.856 -9.009 1.00 94.69 92 THR A N 1
ATOM 694 C CA . THR A 1 92 ? 1.793 16.167 -9.674 1.00 94.69 92 THR A CA 1
ATOM 695 C C . THR A 1 92 ? 3.095 16.563 -10.366 1.00 94.69 92 THR A C 1
ATOM 697 O O . THR A 1 9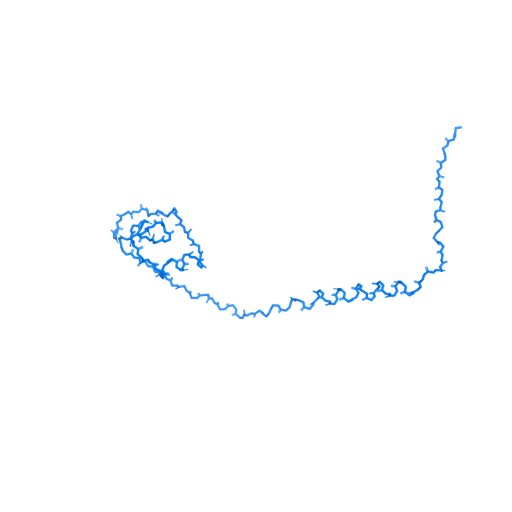2 ? 3.061 17.194 -11.419 1.00 94.69 92 THR A O 1
ATOM 700 N N . ALA A 1 93 ? 4.232 16.168 -9.795 1.00 92.69 93 ALA A N 1
ATOM 701 C CA . ALA A 1 93 ? 5.556 16.306 -10.377 1.00 92.69 93 ALA A CA 1
ATOM 702 C C . ALA A 1 93 ? 6.322 14.994 -10.176 1.00 92.69 93 ALA A C 1
ATOM 704 O O . ALA A 1 93 ? 6.406 14.485 -9.061 1.00 92.69 93 ALA A O 1
ATOM 705 N N . SER A 1 94 ? 6.872 14.436 -11.255 1.00 89.69 94 SER A N 1
ATOM 706 C CA . SER A 1 94 ? 7.656 13.196 -11.229 1.00 89.69 94 SER A CA 1
ATOM 707 C C . SER A 1 94 ? 9.128 13.487 -10.916 1.00 89.69 94 SER A C 1
ATOM 709 O O . SER A 1 94 ? 10.006 13.222 -11.737 1.00 89.69 94 SER A O 1
ATOM 711 N N . VAL A 1 95 ? 9.376 14.116 -9.765 1.00 90.19 95 VAL A N 1
ATOM 712 C CA . VAL A 1 95 ? 10.715 14.450 -9.255 1.00 90.19 95 VAL A CA 1
ATOM 713 C C . VAL A 1 95 ? 10.786 14.161 -7.756 1.00 90.19 95 VAL A C 1
ATOM 715 O O . VAL A 1 95 ? 9.818 14.397 -7.034 1.00 90.19 95 VAL A O 1
ATOM 718 N N . CYS A 1 96 ? 11.930 13.668 -7.280 1.00 82.00 96 CYS A N 1
ATOM 719 C CA . CYS A 1 96 ? 12.114 13.284 -5.873 1.00 82.00 96 CYS A CA 1
ATOM 720 C C . CYS A 1 96 ? 12.284 14.493 -4.936 1.00 82.00 96 CYS A C 1
ATOM 722 O O . CYS A 1 96 ? 12.070 14.396 -3.730 1.00 82.00 96 CYS A O 1
ATOM 724 N N . SER A 1 97 ? 12.671 15.647 -5.483 1.00 81.62 97 SER A N 1
ATOM 725 C CA . SER A 1 97 ? 12.788 16.912 -4.762 1.00 81.62 97 SER A CA 1
ATOM 726 C C . SER A 1 97 ? 12.454 18.057 -5.715 1.00 81.62 97 SER A C 1
ATOM 728 O O . SER A 1 97 ? 12.863 18.026 -6.879 1.00 81.62 97 SER A O 1
ATOM 730 N N . VAL A 1 98 ? 11.667 19.016 -5.226 1.00 64.06 98 VAL A N 1
ATOM 731 C CA . VAL A 1 98 ? 11.267 20.242 -5.935 1.00 64.06 98 VAL A CA 1
ATOM 732 C C . VAL A 1 98 ? 12.031 21.446 -5.412 1.00 64.06 98 VAL A C 1
ATOM 734 O O . VAL A 1 98 ? 12.316 21.470 -4.193 1.00 64.06 98 VAL A O 1
#

Foldseek 3Di:
DDDDDDDDDDPDDDDDVVVVVVVVVVVVVVVVVVVPPDPPPPDPCDPDDDDDDDDPPDDLCQAVCLVDPPHYDPPVNVVCVVDPDDSDDDDPDPDPPD

Secondary structure (DSSP, 8-state):
--------------S-HHHHHHHHHHHHHHHHHHHTT--------PPPP------TT--TTSSGGGT-SSS--HHHHHHHHHS---SS---SS--S--

pLDDT: mean 80.37, std 17.59, range [39.84, 98.31]

Sequence (98 aa):
MSVKQPASVGYGHATIPFVSQLVAFIVFLLSWGLSGACEAEAAESKPPNIVFLITDDQHWDSLGCMGNNIIQTPNLDRLAAQGTLFRNTFVTASVCSV

Radius of gyration: 33.67 Å; chains: 1; bounding box: 97×37×37 Å